Protein AF-A0A7D4AUG0-F1 (afdb_monomer_lite)

Radius of gyration: 33.94 Å; chains: 1; bounding box: 73×42×117 Å

Foldseek 3Di:
DPPVVVVVVVVVVVVVVVVVVVVVVVVLVVLLVCLVVVLCCCVVCVCVLFVPVQADPPVLSVVLNVLSVVLNVLSVVLVVLVVVLVVVCPDPVCVVPVDDPVSVVSVVVSVVSVVVSVVSSVVSVVSSVVRSVVRVVVVVVVVVVVPDPDDDPPPPPDDDDPDDDDDDDDDDDDDDDDD

Sequence (179 aa):
MSDSEEEYYNWLKQQVTEGRKSAEEHFETLLVSLNAGGLTLTVGFVKDLVPLKEAVYLPLLPATWFFFVVSLVLNLFSHRSTVKAADIFTSTSSAQNPYPDKFDRQNKVTHRYNLACAGLFILAVLTFLTYVTLNFSLMAKQSDYQTKPGQGPEEVRGLTFPAQVKPPQNPPPQEKPKQ

pLDDT: mean 73.12, std 14.16, range [45.41, 91.25]

Secondary structure (DSSP, 8-state):
--HHHHHHHHHHHHHHHHHHHHHHHHHHHHHHHHHHHHHHHHHHHHHHHS-TTT-S-TTHHHHHHHHHHHHHHHHHHHHHHHHHHHHHHHSGGGGT-SS-HHHHHHHHHHHHHHHHHHHHHHHHHHHHHHHHHHHHHHHHHHHHHHT-TT--S---TT--PPPPPPPPPPPPPPPPPP-

Structure (mmCIF, N/CA/C/O backbone):
data_AF-A0A7D4AUG0-F1
#
_entry.id   AF-A0A7D4AUG0-F1
#
loop_
_atom_site.group_PDB
_atom_site.id
_atom_site.type_symbol
_atom_site.label_atom_id
_atom_site.label_alt_id
_atom_site.label_comp_id
_atom_site.label_asym_id
_atom_site.label_entity_id
_atom_site.label_seq_id
_atom_site.pdbx_PDB_ins_code
_atom_site.Cartn_x
_atom_site.Cartn_y
_atom_site.Cartn_z
_atom_site.occupancy
_atom_site.B_iso_or_equiv
_atom_site.auth_seq_id
_atom_site.auth_comp_id
_atom_site.auth_asym_id
_atom_site.auth_atom_id
_atom_site.pdbx_PDB_model_num
ATOM 1 N N . MET A 1 1 ? 15.615 6.323 -42.425 1.00 60.56 1 MET A N 1
ATOM 2 C CA . MET A 1 1 ? 16.111 6.540 -41.062 1.00 60.56 1 MET A CA 1
ATOM 3 C C . MET A 1 1 ? 17.583 6.856 -41.206 1.00 60.56 1 MET A C 1
ATOM 5 O O . MET A 1 1 ? 18.298 5.997 -41.711 1.00 60.56 1 MET A O 1
ATOM 9 N N . SER A 1 2 ? 18.008 8.087 -40.937 1.00 82.06 2 SER A N 1
ATOM 10 C CA . SER A 1 2 ? 19.445 8.380 -40.832 1.00 82.06 2 SER A CA 1
ATOM 11 C C . SER A 1 2 ? 19.974 7.876 -39.487 1.00 82.06 2 SER A C 1
ATOM 13 O O . SER A 1 2 ? 19.210 7.799 -38.526 1.00 82.06 2 SER A O 1
ATOM 15 N N . ASP A 1 3 ? 21.271 7.576 -39.394 1.00 82.19 3 ASP A N 1
ATOM 16 C CA . ASP A 1 3 ? 21.903 7.100 -38.149 1.00 82.19 3 ASP A CA 1
ATOM 17 C C . ASP A 1 3 ? 21.605 8.032 -36.952 1.00 82.19 3 ASP A C 1
ATOM 19 O O . ASP A 1 3 ? 21.363 7.583 -35.835 1.00 82.19 3 ASP A O 1
ATOM 23 N N . SER A 1 4 ? 21.484 9.341 -37.206 1.00 84.31 4 SER A N 1
ATOM 24 C CA . SER A 1 4 ? 21.099 10.353 -36.212 1.00 84.31 4 SER A CA 1
ATOM 25 C C . SER A 1 4 ? 19.648 10.243 -35.715 1.00 84.31 4 SER A C 1
ATOM 27 O O . SER A 1 4 ? 19.361 10.578 -34.567 1.00 84.31 4 SER A O 1
ATOM 29 N N . GLU A 1 5 ? 18.710 9.816 -36.566 1.00 85.44 5 GLU A N 1
ATOM 30 C CA . GLU A 1 5 ? 17.309 9.597 -36.175 1.00 85.44 5 GLU A CA 1
ATOM 31 C C . GLU A 1 5 ? 17.172 8.340 -35.311 1.00 85.44 5 GLU A C 1
ATOM 33 O O . GLU A 1 5 ? 16.364 8.312 -34.380 1.00 85.44 5 GLU A O 1
ATOM 38 N N . GLU A 1 6 ? 17.975 7.313 -35.594 1.00 86.50 6 GLU A N 1
ATOM 39 C CA . GLU A 1 6 ? 18.006 6.079 -34.811 1.00 86.50 6 GLU A CA 1
ATOM 40 C C . GLU A 1 6 ? 18.634 6.302 -33.427 1.00 86.50 6 GLU A C 1
ATOM 42 O O . GLU A 1 6 ? 18.052 5.890 -32.420 1.00 86.50 6 GLU A O 1
ATOM 47 N N . GLU A 1 7 ? 19.749 7.037 -33.345 1.00 85.94 7 GLU A N 1
ATOM 48 C CA . GLU A 1 7 ? 20.343 7.454 -32.066 1.00 85.94 7 GLU A CA 1
ATOM 49 C C . GLU A 1 7 ? 19.374 8.294 -31.226 1.00 85.94 7 GLU A C 1
ATOM 51 O O . GLU A 1 7 ? 19.184 8.021 -30.037 1.00 85.94 7 GLU A O 1
ATOM 56 N N . TYR A 1 8 ? 18.701 9.272 -31.841 1.00 85.12 8 TYR A N 1
ATOM 57 C CA . TYR A 1 8 ? 17.716 10.106 -31.151 1.00 85.12 8 TYR A CA 1
ATOM 58 C C . TYR A 1 8 ? 16.530 9.286 -30.619 1.00 85.12 8 TYR A C 1
ATOM 60 O O . TYR A 1 8 ? 16.092 9.467 -29.478 1.00 85.12 8 TYR A O 1
ATOM 68 N N . TYR A 1 9 ? 16.028 8.343 -31.418 1.00 86.75 9 TYR A N 1
ATOM 69 C CA . TYR A 1 9 ? 14.928 7.471 -31.018 1.00 86.75 9 TYR A CA 1
ATOM 70 C C . TYR A 1 9 ? 15.319 6.515 -29.880 1.00 86.75 9 TYR A C 1
ATOM 72 O O . TYR A 1 9 ? 14.536 6.302 -28.947 1.00 86.75 9 TYR A O 1
ATOM 80 N N . ASN A 1 10 ? 16.540 5.977 -29.912 1.00 84.94 10 ASN A N 1
ATOM 81 C CA . ASN A 1 10 ? 17.073 5.134 -28.842 1.00 84.94 10 ASN A CA 1
ATOM 82 C C . ASN A 1 10 ? 17.281 5.928 -27.545 1.00 84.94 10 ASN A C 1
ATOM 84 O O . ASN A 1 10 ? 16.897 5.449 -26.476 1.00 84.94 10 ASN A O 1
ATOM 88 N N . TRP A 1 11 ? 17.778 7.165 -27.635 1.00 85.50 11 TRP A N 1
ATOM 89 C CA . TRP A 1 11 ? 17.893 8.066 -26.487 1.00 85.50 11 TRP A CA 1
ATOM 90 C C . TRP A 1 11 ? 16.527 8.378 -25.856 1.00 85.50 11 TRP A C 1
ATOM 92 O O . TRP A 1 11 ? 16.373 8.284 -24.637 1.00 85.50 11 TRP A O 1
ATOM 102 N N . LEU A 1 12 ? 15.500 8.666 -26.669 1.00 86.75 12 LEU A N 1
ATOM 103 C CA . LEU A 1 12 ? 14.130 8.879 -26.182 1.00 86.75 12 LEU A CA 1
ATOM 104 C C . LEU A 1 12 ? 13.572 7.635 -25.482 1.00 86.75 12 LEU A C 1
ATOM 106 O O . LEU A 1 12 ? 12.995 7.735 -24.397 1.00 86.75 12 LEU A O 1
ATOM 110 N N . LYS A 1 13 ? 13.752 6.452 -26.078 1.00 81.50 13 LYS A N 1
ATOM 111 C CA . LYS A 1 13 ? 13.336 5.184 -25.462 1.00 81.50 13 LYS A CA 1
ATOM 112 C C . LYS A 1 13 ? 14.021 4.948 -24.122 1.00 81.50 13 LYS A C 1
ATOM 114 O O . LYS A 1 13 ? 13.359 4.509 -23.178 1.00 81.50 13 LYS A O 1
ATOM 119 N N . GLN A 1 14 ? 15.316 5.234 -24.037 1.00 84.62 14 GLN A N 1
ATOM 120 C CA . GLN A 1 14 ? 16.077 5.098 -22.804 1.00 84.62 14 GLN A CA 1
ATOM 121 C C . GLN A 1 14 ? 15.548 6.051 -21.726 1.00 84.62 14 GLN A C 1
ATOM 123 O O . GLN A 1 14 ? 15.187 5.583 -20.650 1.00 84.62 14 GLN A O 1
ATOM 128 N N . GLN A 1 15 ? 15.374 7.336 -22.046 1.00 83.75 15 GLN A N 1
ATOM 129 C CA . GLN A 1 15 ? 14.803 8.340 -21.136 1.00 83.75 15 GLN A CA 1
ATOM 130 C C . GLN A 1 15 ? 13.424 7.936 -20.598 1.00 83.75 15 GLN A C 1
ATOM 132 O O . GLN A 1 15 ? 13.173 7.988 -19.395 1.00 83.75 15 GLN A O 1
ATOM 137 N N . VAL A 1 16 ? 12.523 7.473 -21.472 1.00 80.50 16 VAL A N 1
ATOM 138 C CA . VAL A 1 16 ? 11.185 7.013 -21.060 1.00 80.50 16 VAL A CA 1
ATOM 139 C C . VAL A 1 16 ? 11.272 5.772 -20.167 1.00 80.50 16 VAL A C 1
ATOM 141 O O . VAL A 1 16 ? 10.518 5.643 -19.202 1.00 80.50 16 VAL A O 1
ATOM 144 N N . THR A 1 17 ? 12.193 4.855 -20.464 1.00 76.00 17 THR A N 1
ATOM 145 C CA . THR A 1 17 ? 12.368 3.617 -19.690 1.00 76.00 17 THR A CA 1
ATOM 146 C C . THR A 1 17 ? 12.954 3.893 -18.307 1.00 76.00 17 THR A C 1
ATOM 148 O O . THR A 1 17 ? 12.451 3.357 -17.318 1.00 76.00 17 THR A O 1
ATOM 151 N N . GLU A 1 18 ? 13.970 4.748 -18.224 1.00 76.00 18 GLU A N 1
ATOM 152 C CA . GLU A 1 18 ? 14.581 5.189 -16.967 1.00 76.00 18 GLU A CA 1
ATOM 153 C C . GLU A 1 18 ? 13.586 5.984 -16.118 1.00 76.00 18 GLU A C 1
ATOM 155 O O . GLU A 1 18 ? 13.416 5.685 -14.935 1.00 76.00 18 GLU A O 1
ATOM 160 N N . GLY A 1 19 ? 12.848 6.914 -16.733 1.00 76.00 19 GLY A N 1
ATOM 161 C CA . GLY A 1 19 ? 11.792 7.666 -16.060 1.00 76.00 19 GLY A CA 1
ATOM 162 C C . GLY A 1 19 ? 10.696 6.759 -15.496 1.00 76.00 19 GLY A C 1
ATOM 163 O O . GLY A 1 19 ? 10.288 6.923 -14.346 1.00 76.00 19 GLY A O 1
ATOM 164 N N . ARG A 1 20 ? 10.263 5.744 -16.258 1.00 76.06 20 ARG A N 1
ATOM 165 C CA . ARG A 1 20 ? 9.283 4.755 -15.784 1.00 76.06 20 ARG A CA 1
ATOM 166 C C . ARG A 1 20 ? 9.816 3.950 -14.598 1.00 76.06 20 ARG A C 1
ATOM 168 O O . ARG A 1 20 ? 9.083 3.758 -13.633 1.00 76.06 20 ARG A O 1
ATOM 175 N N . LYS A 1 21 ? 11.071 3.498 -14.663 1.00 75.81 21 LYS A N 1
ATOM 176 C CA . LYS A 1 21 ? 11.706 2.727 -13.586 1.00 75.81 21 LYS A CA 1
ATOM 177 C C . LYS A 1 21 ? 11.813 3.550 -12.299 1.00 75.81 21 LYS A C 1
ATOM 179 O O . LYS A 1 21 ? 11.409 3.078 -11.243 1.00 75.81 21 LYS A O 1
ATOM 184 N N . SER A 1 22 ? 12.279 4.794 -12.404 1.00 76.25 22 SER A N 1
ATOM 185 C CA . SER A 1 22 ? 12.370 5.710 -11.263 1.00 76.25 22 SER A CA 1
ATOM 186 C C . SER A 1 22 ? 10.995 5.988 -10.645 1.00 76.25 22 SER A C 1
ATOM 188 O O . SER A 1 22 ? 10.845 5.932 -9.425 1.00 76.25 22 SER A O 1
ATOM 190 N N . ALA A 1 23 ? 9.965 6.220 -11.465 1.00 79.88 23 ALA A N 1
ATOM 191 C CA . ALA A 1 23 ? 8.603 6.419 -10.971 1.00 79.88 23 ALA A CA 1
ATOM 192 C C . ALA A 1 23 ? 8.059 5.188 -10.219 1.00 79.88 23 ALA A C 1
ATOM 194 O O . ALA A 1 23 ? 7.391 5.343 -9.196 1.00 79.88 23 ALA A O 1
ATOM 195 N N . GLU A 1 24 ? 8.359 3.979 -10.699 1.00 78.88 24 GLU A N 1
ATOM 196 C CA . GLU A 1 24 ? 7.958 2.720 -10.061 1.00 78.88 24 GLU A CA 1
ATOM 197 C C . GLU A 1 24 ? 8.649 2.534 -8.696 1.00 78.88 24 GLU A C 1
ATOM 199 O O . GLU A 1 24 ? 7.970 2.297 -7.697 1.00 78.88 24 GLU A O 1
ATOM 204 N N . GLU A 1 25 ? 9.960 2.779 -8.611 1.00 80.50 25 GLU A N 1
ATOM 205 C CA . GLU A 1 25 ? 10.725 2.736 -7.350 1.00 80.50 25 GLU A CA 1
ATOM 206 C C . GLU A 1 25 ? 10.217 3.763 -6.315 1.00 80.50 25 GLU A C 1
ATOM 208 O O . GLU A 1 25 ? 10.070 3.462 -5.120 1.00 80.50 25 GLU A O 1
ATOM 213 N N . HIS A 1 26 ? 9.897 4.983 -6.762 1.00 82.25 26 HIS A N 1
ATOM 214 C CA . HIS A 1 26 ? 9.316 6.013 -5.898 1.00 82.25 26 HIS A CA 1
ATOM 215 C C . HIS A 1 26 ? 7.927 5.624 -5.388 1.00 82.25 26 HIS A C 1
ATOM 217 O O . HIS A 1 26 ? 7.638 5.801 -4.201 1.00 82.25 26 HIS A O 1
ATOM 223 N N . PHE A 1 27 ? 7.074 5.079 -6.258 1.00 82.25 27 PHE A N 1
ATOM 224 C CA . PHE A 1 27 ? 5.747 4.608 -5.873 1.00 82.25 27 PHE A CA 1
ATOM 225 C C . PHE A 1 27 ? 5.827 3.497 -4.821 1.00 82.25 27 PHE A C 1
ATOM 227 O O . PHE A 1 27 ? 5.124 3.561 -3.811 1.00 82.25 27 PHE A O 1
ATOM 234 N N . GLU A 1 28 ? 6.715 2.518 -5.007 1.00 81.62 28 GLU A N 1
ATOM 235 C CA . GLU A 1 28 ? 6.925 1.433 -4.044 1.00 81.62 28 GLU A CA 1
ATOM 236 C C . GLU A 1 28 ? 7.364 1.966 -2.675 1.00 81.62 28 GLU A C 1
ATOM 238 O O . GLU A 1 28 ? 6.785 1.594 -1.649 1.00 81.62 28 GLU A O 1
ATOM 243 N N . THR A 1 29 ? 8.325 2.894 -2.653 1.00 84.75 29 THR A N 1
ATOM 244 C CA . THR A 1 29 ? 8.824 3.516 -1.415 1.00 84.75 29 THR A CA 1
ATOM 245 C C . THR A 1 29 ? 7.722 4.273 -0.674 1.00 84.75 29 THR A C 1
ATOM 247 O O . THR A 1 29 ? 7.570 4.132 0.547 1.00 84.75 29 THR A O 1
ATOM 250 N N . LEU A 1 30 ? 6.922 5.055 -1.404 1.00 87.88 30 LEU A N 1
ATOM 251 C CA . LEU A 1 30 ? 5.771 5.764 -0.846 1.00 87.88 30 LEU A CA 1
ATOM 252 C C . LEU A 1 30 ? 4.744 4.781 -0.287 1.00 87.88 30 LEU A C 1
ATOM 254 O O . LEU A 1 30 ? 4.258 4.972 0.827 1.00 87.88 30 LEU A O 1
ATOM 258 N N . LEU A 1 31 ? 4.451 3.703 -1.014 1.00 86.44 31 LEU A N 1
ATOM 259 C CA . LEU A 1 31 ? 3.482 2.701 -0.592 1.00 86.44 31 LEU A CA 1
ATOM 260 C C . LEU A 1 31 ? 3.928 1.980 0.687 1.00 86.44 31 LEU A C 1
ATOM 262 O O . LEU A 1 31 ? 3.115 1.823 1.601 1.00 86.44 31 LEU A O 1
ATOM 266 N N . VAL A 1 32 ? 5.202 1.588 0.804 1.00 87.69 32 VAL A N 1
ATOM 267 C CA . VAL A 1 32 ? 5.754 1.014 2.048 1.00 87.69 32 VAL A CA 1
ATOM 268 C C . VAL A 1 32 ? 5.656 2.015 3.196 1.00 87.69 32 VAL A C 1
ATOM 270 O O . VAL A 1 32 ? 5.160 1.668 4.270 1.00 87.69 32 VAL A O 1
ATOM 273 N N . SER A 1 33 ? 6.081 3.258 2.964 1.00 89.31 33 SER A N 1
ATOM 274 C CA . SER A 1 33 ? 6.092 4.310 3.987 1.00 89.31 33 SER A CA 1
ATOM 275 C C . SER A 1 33 ? 4.683 4.607 4.503 1.00 89.31 33 SER A C 1
ATOM 277 O O . SER A 1 33 ? 4.468 4.688 5.713 1.00 89.31 33 SER A O 1
ATOM 279 N N . LEU A 1 34 ? 3.700 4.691 3.602 1.00 89.19 34 LEU A N 1
ATOM 280 C CA . LEU A 1 34 ? 2.297 4.907 3.949 1.00 89.19 34 LEU A CA 1
ATOM 281 C C . LEU A 1 34 ? 1.684 3.705 4.672 1.00 89.19 34 LEU A C 1
ATOM 283 O O . LEU A 1 34 ? 0.950 3.903 5.637 1.00 89.19 34 LEU A O 1
ATOM 287 N N . ASN A 1 35 ? 1.989 2.469 4.262 1.00 89.38 35 ASN A N 1
ATOM 288 C CA . ASN A 1 35 ? 1.530 1.275 4.982 1.00 89.38 35 ASN A CA 1
ATOM 289 C C . ASN A 1 35 ? 2.098 1.231 6.407 1.00 89.38 35 ASN A C 1
ATOM 291 O O . ASN A 1 35 ? 1.350 1.013 7.357 1.00 89.38 35 ASN A O 1
ATOM 295 N N . ALA A 1 36 ? 3.406 1.449 6.567 1.00 90.00 36 ALA A N 1
ATOM 296 C CA . ALA A 1 36 ? 4.068 1.423 7.869 1.00 90.00 36 ALA A CA 1
ATOM 297 C C . ALA A 1 36 ? 3.583 2.561 8.782 1.00 90.00 36 ALA A C 1
ATOM 299 O O . ALA A 1 36 ? 3.271 2.331 9.955 1.00 90.00 36 ALA A O 1
ATOM 300 N N . GLY A 1 37 ? 3.464 3.774 8.234 1.00 91.19 37 GLY A N 1
ATOM 301 C CA . GLY A 1 37 ? 2.919 4.930 8.941 1.00 91.19 37 GLY A CA 1
ATOM 302 C C . GLY A 1 37 ? 1.457 4.724 9.332 1.00 91.19 37 GLY A C 1
ATOM 303 O O . GLY A 1 37 ? 1.101 4.919 10.491 1.00 91.19 37 GLY A O 1
ATOM 304 N N . GLY A 1 38 ? 0.627 4.245 8.401 1.00 89.06 38 GLY A N 1
ATOM 305 C CA . GLY A 1 38 ? -0.776 3.921 8.648 1.00 89.06 38 GLY A CA 1
ATOM 306 C C . GLY A 1 38 ? -0.941 2.846 9.721 1.00 89.06 38 GLY A C 1
ATOM 307 O O . GLY A 1 38 ? -1.708 3.035 10.662 1.00 89.06 38 GLY A O 1
ATOM 308 N N . LEU A 1 39 ? -0.180 1.753 9.658 1.00 91.25 39 LEU A N 1
ATOM 309 C CA . LEU A 1 39 ? -0.233 0.698 10.671 1.00 91.25 39 LEU A CA 1
ATOM 310 C C . LEU A 1 39 ? 0.192 1.217 12.051 1.00 91.25 39 LEU A C 1
ATOM 312 O O . LEU A 1 39 ? -0.496 0.970 13.036 1.00 91.25 39 LEU A O 1
ATOM 316 N N . THR A 1 40 ? 1.278 1.988 12.121 1.00 91.25 40 THR A N 1
ATOM 317 C CA . THR A 1 40 ? 1.752 2.582 13.380 1.00 91.25 40 THR A CA 1
ATOM 318 C C . THR A 1 40 ? 0.710 3.525 13.974 1.00 91.25 40 THR A C 1
ATOM 320 O O . THR A 1 40 ? 0.420 3.452 15.166 1.00 91.25 40 THR A O 1
ATOM 323 N N . LEU A 1 41 ? 0.097 4.368 13.141 1.00 90.50 41 LEU A N 1
ATOM 324 C CA . LEU A 1 41 ? -0.927 5.309 13.574 1.00 90.50 41 LEU A CA 1
ATOM 325 C C . LEU A 1 41 ? -2.195 4.575 14.024 1.00 90.50 41 LEU A C 1
ATOM 327 O O . LEU A 1 41 ? -2.717 4.849 15.100 1.00 90.50 41 LEU A O 1
ATOM 331 N N . THR A 1 42 ? -2.663 3.597 13.249 1.00 90.62 42 THR A N 1
ATOM 332 C CA . THR A 1 42 ? -3.862 2.827 13.602 1.00 90.62 42 THR A CA 1
ATOM 333 C C . THR A 1 42 ? -3.655 1.991 14.864 1.00 90.62 42 THR A C 1
ATOM 335 O O . THR A 1 42 ? -4.522 1.995 15.726 1.00 90.62 42 THR A O 1
ATOM 338 N N . VAL A 1 43 ? -2.517 1.316 15.042 1.00 89.56 43 VAL A N 1
ATOM 339 C CA . VAL A 1 43 ? -2.233 0.525 16.254 1.00 89.56 43 VAL A CA 1
ATOM 340 C C . VAL A 1 43 ? -1.994 1.425 17.469 1.00 89.56 43 VAL A C 1
ATOM 342 O O . VAL A 1 43 ? -2.482 1.121 18.558 1.00 89.56 43 VAL A O 1
ATOM 345 N N . GLY A 1 44 ? -1.259 2.524 17.288 1.00 89.00 44 GLY A N 1
ATOM 346 C CA . GLY A 1 44 ? -0.903 3.444 18.367 1.00 89.00 44 GLY A CA 1
ATOM 347 C C . GLY A 1 44 ? -2.099 4.230 18.895 1.00 89.00 44 GLY A C 1
ATOM 348 O O . GLY A 1 44 ? -2.282 4.313 20.105 1.00 89.00 44 GLY A O 1
ATOM 349 N N . PHE A 1 45 ? -2.942 4.741 17.996 1.00 86.94 45 PHE A N 1
ATOM 350 C CA . PHE A 1 45 ? -4.025 5.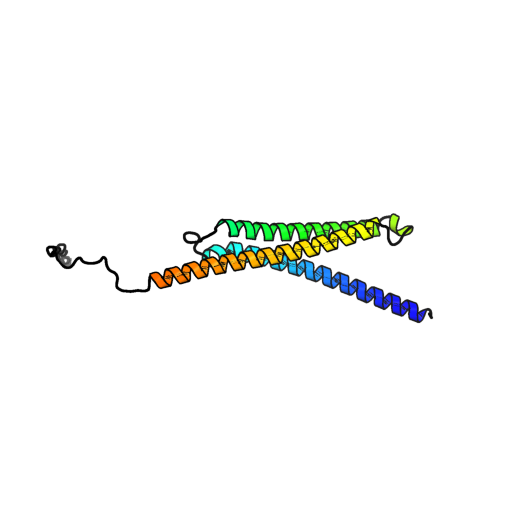659 18.352 1.00 86.94 45 PHE A CA 1
ATOM 351 C C . PHE A 1 45 ? -5.417 5.024 18.358 1.00 86.94 45 PHE A C 1
ATOM 353 O O . PHE A 1 45 ? -6.369 5.698 18.736 1.00 86.94 45 PHE A O 1
ATOM 360 N N . VAL A 1 46 ? -5.597 3.742 17.997 1.00 86.00 46 VAL A N 1
ATOM 361 C CA . VAL A 1 46 ? -6.944 3.124 18.017 1.00 86.00 46 VAL A CA 1
ATOM 362 C C . VAL A 1 46 ? -7.633 3.275 19.372 1.00 86.00 46 VAL A C 1
ATOM 364 O O . VAL A 1 46 ? -8.835 3.517 19.415 1.00 86.00 46 VAL A O 1
ATOM 367 N N . LYS A 1 47 ? -6.886 3.143 20.474 1.00 83.00 47 LYS A N 1
ATOM 368 C CA . LYS A 1 47 ? -7.443 3.226 21.830 1.00 83.00 47 LYS A CA 1
ATOM 369 C C . LYS A 1 47 ? -7.936 4.631 22.170 1.00 83.00 47 LYS A C 1
ATOM 371 O O . LYS A 1 47 ? -8.900 4.748 22.919 1.00 83.00 47 LYS A O 1
ATOM 376 N N . ASP A 1 48 ? -7.292 5.648 21.604 1.00 84.81 48 ASP A N 1
ATOM 377 C CA . ASP A 1 48 ? -7.659 7.053 21.781 1.00 84.81 48 ASP A CA 1
ATOM 378 C C . ASP A 1 48 ? -8.805 7.452 20.842 1.00 84.81 48 ASP A C 1
ATOM 380 O O . ASP A 1 48 ? -9.620 8.305 21.180 1.00 84.81 48 ASP A O 1
ATOM 384 N N . LEU A 1 49 ? -8.893 6.814 19.670 1.00 83.88 49 LEU A N 1
ATOM 385 C CA . LEU A 1 49 ? -9.965 7.040 18.702 1.00 83.88 49 LEU A CA 1
ATOM 386 C C . LEU A 1 49 ? -11.266 6.342 19.099 1.00 83.88 49 LEU A C 1
ATOM 388 O O . LEU A 1 49 ? -12.333 6.902 18.910 1.00 83.88 49 LEU A O 1
ATOM 392 N N . VAL A 1 50 ? -11.216 5.112 19.606 1.00 82.62 50 VAL A N 1
ATOM 393 C CA . VAL A 1 50 ? -12.417 4.321 19.898 1.00 82.62 50 VAL A CA 1
ATOM 394 C C . VAL A 1 50 ? -12.252 3.643 21.261 1.00 82.62 50 VAL A C 1
ATOM 396 O O . VAL A 1 50 ? -11.437 2.719 21.373 1.00 82.62 50 VAL A O 1
ATOM 399 N N . PRO A 1 51 ? -13.030 4.019 22.299 1.00 80.75 51 PRO A N 1
ATOM 400 C CA . PRO A 1 51 ? -13.055 3.279 23.556 1.00 80.75 51 PRO A CA 1
ATOM 401 C C . PRO A 1 51 ? -13.473 1.820 23.322 1.00 80.75 51 PRO A C 1
ATOM 403 O O . PRO A 1 51 ? -14.640 1.494 23.120 1.00 80.75 51 PRO A O 1
ATOM 406 N N . LEU A 1 52 ? -12.491 0.916 23.394 1.00 76.38 52 LEU A N 1
ATOM 407 C CA . LEU A 1 52 ? -12.634 -0.509 23.054 1.00 76.38 52 LEU A CA 1
ATOM 408 C C . LEU A 1 52 ? -13.693 -1.260 23.879 1.00 76.38 52 LEU A C 1
ATOM 410 O O . LEU A 1 52 ? -14.104 -2.349 23.492 1.00 76.38 52 LEU A O 1
ATOM 414 N N . LYS A 1 53 ? -14.117 -0.700 25.018 1.00 75.12 53 LYS A N 1
ATOM 415 C CA . LYS A 1 53 ? -15.154 -1.275 25.887 1.00 75.12 53 LYS A CA 1
ATOM 416 C C . LYS A 1 53 ? -16.565 -1.122 25.318 1.00 75.12 53 LYS A C 1
ATOM 418 O O . LYS A 1 53 ? -17.419 -1.948 25.612 1.00 75.12 53 LYS A O 1
ATOM 423 N N . GLU A 1 54 ? -16.792 -0.077 24.530 1.00 74.25 54 GLU A N 1
ATOM 424 C CA . GLU A 1 54 ? -18.095 0.266 23.943 1.00 74.25 54 GLU A CA 1
ATOM 425 C C . GLU A 1 54 ? -18.108 0.041 22.426 1.00 74.25 54 GLU A C 1
ATOM 427 O O . GLU A 1 54 ? -19.136 0.196 21.770 1.00 74.25 54 GLU A O 1
ATOM 432 N N . ALA A 1 55 ? -16.956 -0.340 21.871 1.00 77.81 55 ALA A N 1
ATOM 433 C CA . ALA A 1 55 ? -16.780 -0.544 20.451 1.00 77.81 55 ALA A CA 1
ATOM 434 C C . ALA A 1 55 ? -17.636 -1.704 19.934 1.00 77.81 55 ALA A C 1
ATOM 436 O O . ALA A 1 55 ? -17.704 -2.781 20.534 1.00 77.81 55 ALA A O 1
ATOM 437 N N . VAL A 1 56 ? -18.229 -1.509 18.761 1.00 75.56 56 VAL A N 1
ATOM 438 C CA . VAL A 1 56 ? -18.950 -2.558 18.036 1.00 75.56 56 VAL A CA 1
ATOM 439 C C . VAL A 1 56 ? -18.063 -3.038 16.889 1.00 75.56 56 VAL A C 1
ATOM 441 O O . VAL A 1 56 ? -17.326 -2.262 16.281 1.00 75.56 56 VAL A O 1
ATOM 444 N N . TYR A 1 57 ? -18.120 -4.341 16.600 1.00 79.56 57 TYR A N 1
ATOM 445 C CA . TYR A 1 57 ? -17.314 -5.002 15.568 1.00 79.56 57 TYR A CA 1
ATOM 446 C C . TYR A 1 57 ? -1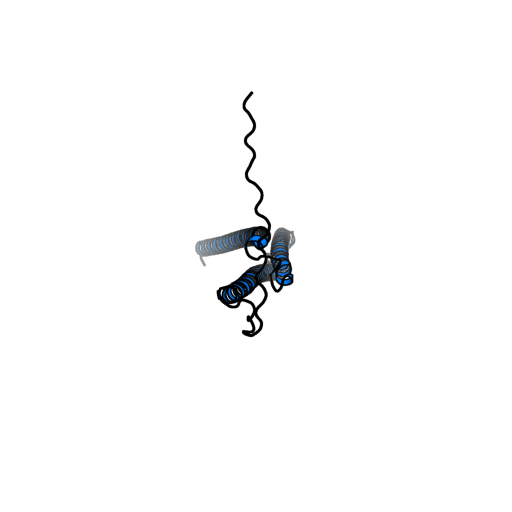5.796 -4.995 15.826 1.00 79.56 57 TYR A C 1
ATOM 448 O O . TYR A 1 57 ? -15.010 -4.776 14.907 1.00 79.56 57 TYR A O 1
ATOM 456 N N . LEU A 1 58 ? -15.360 -5.335 17.048 1.00 82.44 58 LEU A N 1
ATOM 457 C CA . LEU A 1 58 ? -13.932 -5.503 17.375 1.00 82.44 58 LEU A CA 1
ATOM 458 C C . LEU A 1 58 ? -13.123 -6.349 16.363 1.00 82.44 58 LEU A C 1
ATOM 460 O O . LEU A 1 58 ? -11.968 -5.996 16.137 1.00 82.44 58 LEU A O 1
ATOM 464 N N . PRO A 1 59 ? -13.660 -7.411 15.717 1.00 85.75 59 PRO A N 1
ATOM 465 C CA . PRO A 1 59 ? -12.902 -8.196 14.736 1.00 85.75 59 PRO A CA 1
ATOM 466 C C . PRO A 1 59 ? -12.487 -7.438 13.463 1.00 85.75 59 PRO A C 1
ATOM 468 O O . PRO A 1 59 ? -11.552 -7.869 12.789 1.00 85.75 59 PRO A O 1
ATOM 471 N N . LEU A 1 60 ? -13.125 -6.309 13.127 1.00 83.94 60 LEU A N 1
ATOM 472 C CA . LEU A 1 60 ? -12.725 -5.492 11.968 1.00 83.94 60 LEU A CA 1
ATOM 473 C C . LEU A 1 60 ? -11.340 -4.862 12.155 1.00 83.94 60 LEU A C 1
ATOM 475 O O . LEU A 1 60 ? -10.618 -4.635 11.181 1.00 83.94 60 LEU A O 1
ATOM 479 N N . LEU A 1 61 ? -10.950 -4.609 13.402 1.00 85.88 61 LEU A N 1
ATOM 480 C CA . LEU A 1 61 ? -9.671 -4.002 13.734 1.00 85.88 61 LEU A CA 1
ATOM 481 C C . LEU A 1 61 ? -8.472 -4.916 13.398 1.00 85.88 61 LEU A C 1
ATOM 483 O O . LEU A 1 61 ? -7.636 -4.509 12.589 1.00 85.88 61 LEU A O 1
ATOM 487 N N . PRO A 1 62 ? -8.380 -6.164 13.910 1.00 86.69 62 PRO A N 1
ATOM 488 C CA . PRO A 1 62 ? -7.312 -7.073 13.514 1.00 86.69 62 PRO A CA 1
ATOM 489 C C . PRO A 1 62 ? -7.393 -7.461 12.032 1.00 86.69 62 PRO A C 1
ATOM 491 O O . PRO A 1 62 ? -6.348 -7.684 11.426 1.00 86.69 62 PRO A O 1
ATOM 494 N N . ALA A 1 63 ? -8.583 -7.485 11.414 1.00 86.56 63 ALA A N 1
ATOM 495 C CA . ALA A 1 63 ? -8.707 -7.695 9.968 1.00 86.56 63 ALA A CA 1
ATOM 496 C C . ALA A 1 63 ? -8.029 -6.569 9.168 1.00 86.56 63 ALA A C 1
ATOM 498 O O . ALA A 1 63 ? -7.293 -6.831 8.219 1.00 86.56 63 ALA A O 1
ATOM 499 N N . THR A 1 64 ? -8.211 -5.318 9.592 1.00 88.12 64 THR A N 1
ATOM 500 C CA . THR A 1 64 ? -7.542 -4.153 8.998 1.00 88.12 64 THR A CA 1
ATOM 501 C C . THR A 1 64 ? -6.021 -4.272 9.107 1.00 88.12 64 THR A C 1
ATOM 503 O O . THR A 1 64 ? -5.308 -4.097 8.118 1.00 88.12 64 THR A O 1
ATOM 506 N N . TRP A 1 65 ? -5.507 -4.608 10.292 1.00 90.31 65 TRP A N 1
ATOM 507 C CA . TRP A 1 65 ? -4.067 -4.798 10.496 1.00 90.31 65 TRP A CA 1
ATOM 508 C C . TRP A 1 65 ? -3.516 -5.944 9.658 1.00 90.31 65 TRP A C 1
ATOM 510 O O . TRP A 1 65 ? -2.441 -5.819 9.075 1.00 90.31 65 TRP A O 1
ATOM 520 N N . PHE A 1 66 ? -4.273 -7.034 9.543 1.00 89.50 66 PHE A N 1
ATOM 521 C CA . PHE A 1 66 ? -3.926 -8.136 8.662 1.00 89.50 66 PHE A CA 1
ATOM 522 C C . PHE A 1 66 ? -3.803 -7.663 7.210 1.00 89.50 66 PHE A C 1
ATOM 524 O O . PHE A 1 66 ? -2.797 -7.957 6.573 1.00 89.50 66 PHE A O 1
ATOM 531 N N . PHE A 1 67 ? -4.743 -6.860 6.700 1.00 85.88 67 PHE A N 1
ATOM 532 C CA . PHE A 1 67 ? -4.640 -6.305 5.347 1.00 85.88 67 PHE A CA 1
ATOM 533 C C . PHE A 1 67 ? -3.419 -5.395 5.155 1.00 85.88 67 PHE A C 1
ATOM 535 O O . PHE A 1 67 ? -2.745 -5.518 4.132 1.00 85.88 67 PHE A O 1
ATOM 542 N N . PHE A 1 68 ? -3.076 -4.548 6.131 1.00 85.88 68 PHE A N 1
ATOM 543 C CA . PHE A 1 68 ? -1.845 -3.743 6.087 1.00 85.88 68 PHE A CA 1
ATOM 544 C C . PHE A 1 68 ? -0.580 -4.611 6.036 1.00 85.88 68 PHE A C 1
ATOM 546 O O . PHE A 1 68 ? 0.307 -4.375 5.214 1.00 85.88 68 PHE A O 1
ATOM 553 N N . VAL A 1 69 ? -0.497 -5.642 6.880 1.00 87.12 69 VAL A N 1
ATOM 554 C CA . VAL A 1 69 ? 0.656 -6.556 6.912 1.00 87.12 69 VAL A CA 1
ATOM 555 C C . VAL A 1 69 ? 0.750 -7.357 5.616 1.00 87.12 69 VAL A C 1
ATOM 557 O O . VAL A 1 69 ? 1.827 -7.459 5.033 1.00 87.12 69 VAL A O 1
ATOM 560 N N . VAL A 1 70 ? -0.367 -7.893 5.125 1.00 86.50 70 VAL A N 1
ATOM 561 C CA . VAL A 1 70 ? -0.411 -8.636 3.860 1.00 86.50 70 VAL A CA 1
ATOM 562 C C . VAL A 1 70 ? -0.010 -7.733 2.692 1.00 86.50 70 VAL A C 1
ATOM 564 O O . VAL A 1 70 ? 0.782 -8.156 1.855 1.00 86.50 70 VAL A O 1
ATOM 567 N N . SER A 1 71 ? -0.472 -6.480 2.664 1.00 85.81 71 SER A N 1
ATOM 568 C CA . SER A 1 71 ? -0.054 -5.467 1.685 1.00 85.81 71 SER A CA 1
ATOM 569 C C . SER A 1 71 ? 1.469 -5.256 1.693 1.00 85.81 71 SER A C 1
ATOM 571 O O . SER A 1 71 ? 2.106 -5.381 0.646 1.00 85.81 71 SER A O 1
ATOM 573 N N . LEU A 1 72 ? 2.076 -5.052 2.869 1.00 83.94 72 LEU A N 1
ATOM 574 C CA . LEU A 1 72 ? 3.534 -4.929 3.030 1.00 83.94 72 LEU A CA 1
ATOM 575 C C . LEU A 1 72 ? 4.289 -6.170 2.539 1.00 83.94 72 LEU A C 1
ATOM 577 O O . LEU A 1 72 ? 5.293 -6.057 1.835 1.00 83.94 72 LEU A O 1
ATOM 581 N N . VAL A 1 73 ? 3.800 -7.359 2.886 1.00 83.00 73 VAL A N 1
ATOM 582 C CA . VAL A 1 73 ? 4.417 -8.629 2.489 1.00 83.00 73 VAL A CA 1
ATOM 583 C C . VAL A 1 73 ? 4.337 -8.832 0.973 1.00 83.00 73 VAL A C 1
ATOM 585 O O . VAL A 1 73 ? 5.334 -9.214 0.360 1.00 83.00 73 VAL A O 1
ATOM 588 N N . LEU A 1 74 ? 3.193 -8.540 0.344 1.00 79.06 74 LEU A N 1
ATOM 589 C CA . LEU A 1 74 ? 3.047 -8.617 -1.114 1.00 79.06 74 LEU A CA 1
ATOM 590 C C . LEU A 1 74 ? 3.958 -7.623 -1.835 1.00 79.06 74 LEU A C 1
ATOM 592 O O . LEU A 1 74 ? 4.520 -7.982 -2.870 1.00 79.06 74 LEU A O 1
ATOM 596 N N . ASN A 1 75 ? 4.143 -6.423 -1.281 1.00 77.75 75 ASN A N 1
ATOM 597 C CA . ASN A 1 75 ? 5.100 -5.455 -1.814 1.00 77.75 75 ASN A CA 1
ATOM 598 C C . ASN A 1 75 ? 6.523 -6.044 -1.820 1.00 77.75 75 ASN A C 1
ATOM 600 O O . ASN A 1 75 ? 7.185 -6.106 -2.855 1.00 77.75 75 ASN A O 1
ATOM 604 N N . LEU A 1 76 ? 6.947 -6.620 -0.690 1.00 74.56 76 LEU A N 1
ATOM 605 C CA . LEU A 1 76 ? 8.251 -7.277 -0.566 1.00 74.56 76 LEU A CA 1
ATOM 606 C C . LEU A 1 76 ? 8.438 -8.423 -1.579 1.00 74.56 76 LEU A C 1
ATOM 608 O O . LEU A 1 76 ? 9.518 -8.603 -2.151 1.00 74.56 76 LEU A O 1
ATOM 612 N N . PHE A 1 77 ? 7.382 -9.207 -1.820 1.00 71.75 77 PHE A N 1
ATOM 613 C CA . PHE A 1 77 ? 7.399 -10.267 -2.829 1.00 71.75 77 PHE A CA 1
ATOM 614 C C . PHE A 1 77 ? 7.480 -9.728 -4.260 1.00 71.75 77 PHE A C 1
ATOM 616 O O . PHE A 1 77 ? 8.145 -10.354 -5.091 1.00 71.75 77 PHE A O 1
ATOM 623 N N . SER A 1 78 ? 6.863 -8.580 -4.543 1.00 71.44 78 SER A N 1
ATOM 624 C CA . SER A 1 78 ? 6.965 -7.920 -5.845 1.00 71.44 78 SER A CA 1
ATOM 625 C C . SER A 1 78 ? 8.404 -7.506 -6.145 1.00 71.44 78 SER A C 1
ATOM 627 O O . SER A 1 78 ? 8.963 -7.902 -7.170 1.00 71.44 78 SER A O 1
ATOM 629 N N . HIS A 1 79 ? 9.072 -6.874 -5.177 1.00 68.25 79 HIS A N 1
ATOM 630 C CA . HIS A 1 79 ? 10.479 -6.499 -5.309 1.00 68.25 79 HIS A CA 1
ATOM 631 C C . HIS A 1 79 ? 11.384 -7.727 -5.528 1.00 68.25 79 HIS A C 1
ATOM 633 O O . HIS A 1 79 ? 12.296 -7.719 -6.358 1.00 68.25 79 HIS A O 1
ATOM 639 N N . ARG A 1 80 ? 11.101 -8.849 -4.849 1.00 63.50 80 ARG A N 1
ATOM 640 C CA . ARG A 1 80 ? 11.816 -10.117 -5.083 1.00 63.50 80 ARG A CA 1
ATOM 641 C C . ARG A 1 80 ? 11.591 -10.676 -6.495 1.00 63.50 80 ARG A C 1
ATOM 643 O O . ARG A 1 80 ? 12.487 -11.326 -7.036 1.00 63.50 80 ARG A O 1
ATOM 650 N N . SER A 1 81 ? 10.416 -10.457 -7.084 1.00 59.81 81 SER A N 1
ATOM 651 C CA . SER A 1 81 ? 10.117 -10.825 -8.475 1.00 59.81 81 SER A CA 1
ATOM 652 C C . SER A 1 81 ? 10.924 -9.971 -9.457 1.00 59.81 81 SER A C 1
ATOM 654 O O . SER A 1 81 ? 11.518 -10.514 -10.387 1.00 59.81 81 SER A O 1
ATOM 656 N N . THR A 1 82 ? 11.034 -8.665 -9.205 1.00 63.53 82 THR A N 1
ATOM 657 C CA . THR A 1 82 ? 11.837 -7.733 -10.014 1.00 63.53 82 THR A CA 1
ATOM 658 C C . THR A 1 82 ? 13.325 -8.077 -9.990 1.00 63.53 82 THR A C 1
ATOM 660 O O . THR A 1 82 ? 13.956 -8.130 -11.044 1.00 63.53 82 THR A O 1
ATOM 663 N N . VAL A 1 83 ? 13.879 -8.414 -8.819 1.00 61.44 83 VAL A N 1
ATOM 664 C CA . VAL A 1 83 ? 15.279 -8.867 -8.702 1.00 61.44 83 VAL A CA 1
ATOM 665 C C . VAL A 1 83 ? 15.516 -10.146 -9.510 1.00 61.44 83 VAL A C 1
ATOM 667 O O . VAL A 1 83 ? 16.491 -10.236 -10.248 1.00 61.44 83 VAL A O 1
ATOM 670 N N . LYS A 1 84 ? 14.585 -11.109 -9.467 1.00 58.56 84 LYS A N 1
ATOM 671 C CA . LYS A 1 84 ? 14.678 -12.321 -10.298 1.00 58.56 84 LYS A CA 1
ATOM 672 C C . LYS A 1 84 ? 14.600 -12.026 -11.798 1.00 58.56 84 LYS A C 1
ATOM 674 O O . LYS A 1 84 ? 15.284 -12.693 -12.568 1.00 58.56 84 LYS A O 1
ATOM 679 N N . ALA A 1 85 ? 13.785 -11.060 -12.218 1.00 56.88 85 ALA A N 1
ATOM 680 C CA . ALA A 1 85 ? 13.709 -10.652 -13.619 1.00 56.88 85 ALA A CA 1
ATOM 681 C C . ALA A 1 85 ? 15.020 -9.994 -14.085 1.00 56.88 85 ALA A C 1
ATOM 683 O O . ALA A 1 85 ? 15.480 -10.270 -15.194 1.00 56.88 85 ALA A O 1
ATOM 684 N N . ALA A 1 86 ? 15.651 -9.193 -13.220 1.00 58.50 86 ALA A N 1
ATOM 685 C CA . ALA A 1 86 ? 16.967 -8.609 -13.466 1.00 58.50 86 ALA A CA 1
ATOM 686 C C . ALA A 1 86 ? 18.067 -9.683 -13.555 1.00 58.50 86 ALA A C 1
ATOM 688 O O . ALA A 1 86 ? 18.859 -9.648 -14.493 1.00 58.50 86 ALA A O 1
ATOM 689 N N . ASP A 1 87 ? 18.059 -10.680 -12.665 1.00 60.19 87 ASP A N 1
ATOM 690 C CA . ASP A 1 87 ? 18.992 -11.819 -12.710 1.00 60.19 87 ASP A CA 1
ATOM 691 C C . ASP A 1 87 ? 18.841 -12.652 -13.995 1.00 60.19 87 ASP A C 1
ATOM 693 O O . ASP A 1 87 ? 19.821 -13.133 -14.562 1.00 60.19 87 ASP A O 1
ATOM 697 N N . ILE A 1 88 ? 17.613 -12.828 -14.499 1.00 58.12 88 ILE A N 1
ATOM 698 C CA . ILE A 1 88 ? 17.383 -13.525 -15.775 1.00 58.12 88 ILE A CA 1
ATOM 699 C C . ILE A 1 88 ? 17.911 -12.702 -16.953 1.00 58.12 88 ILE A C 1
ATOM 701 O O . ILE A 1 88 ? 18.478 -13.281 -17.881 1.00 58.12 88 ILE A O 1
ATOM 705 N N . PHE A 1 89 ? 17.770 -11.376 -16.906 1.00 57.19 89 PHE A N 1
ATOM 706 C CA . PHE A 1 89 ? 18.282 -10.470 -17.935 1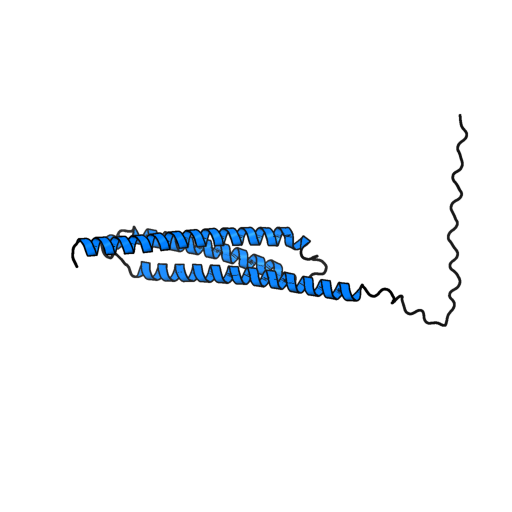.00 57.19 89 PHE A CA 1
ATOM 707 C C . PHE A 1 89 ? 19.821 -10.418 -17.966 1.00 57.19 89 PHE A C 1
ATOM 709 O O . PHE A 1 89 ? 20.413 -10.311 -19.038 1.00 57.19 89 PHE A O 1
ATOM 716 N N . THR A 1 90 ? 20.488 -10.547 -16.817 1.00 56.53 90 THR A N 1
ATOM 717 C CA . THR A 1 90 ? 21.960 -10.594 -16.727 1.00 56.53 90 THR A CA 1
ATOM 718 C C . THR A 1 90 ? 22.542 -11.995 -16.931 1.00 56.53 90 THR A C 1
ATOM 720 O O . THR A 1 90 ? 23.738 -12.130 -17.190 1.00 56.53 90 THR A O 1
ATOM 723 N N . SER A 1 91 ? 21.721 -13.048 -16.853 1.00 55.78 91 SER A N 1
ATOM 724 C CA . SER A 1 91 ? 22.149 -14.422 -17.137 1.00 55.78 91 SER A CA 1
ATOM 725 C C . SER A 1 91 ? 22.499 -14.628 -18.617 1.00 55.78 91 SER A C 1
ATOM 727 O O . SER A 1 91 ? 21.933 -13.987 -19.500 1.00 55.78 91 SER A O 1
ATOM 729 N N . THR A 1 92 ? 23.366 -15.605 -18.906 1.00 48.91 92 THR A N 1
ATOM 730 C CA . THR A 1 92 ? 23.892 -15.978 -20.241 1.00 48.91 92 THR A CA 1
ATOM 731 C C . THR A 1 92 ? 22.820 -16.183 -21.333 1.00 48.91 92 THR A C 1
ATOM 733 O O . THR A 1 92 ? 23.142 -16.206 -22.517 1.00 48.91 92 THR A O 1
ATOM 736 N N . SER A 1 93 ? 21.539 -16.288 -20.957 1.00 47.06 93 SER A N 1
ATOM 737 C CA . SER A 1 93 ? 20.392 -16.370 -21.872 1.00 47.06 93 SER A CA 1
ATOM 738 C C . SER A 1 93 ? 20.133 -15.075 -22.665 1.00 47.06 93 SER A C 1
ATOM 740 O O . SER A 1 93 ? 19.606 -15.155 -23.774 1.00 47.06 93 SER A O 1
ATOM 742 N N . SER A 1 94 ? 20.513 -13.896 -22.153 1.00 49.09 94 SER A N 1
ATOM 743 C CA . SER A 1 94 ? 20.328 -12.611 -22.858 1.00 49.09 94 SER A CA 1
ATOM 744 C C . SER A 1 94 ? 21.306 -12.393 -24.014 1.00 49.09 94 SER A C 1
ATOM 746 O O . SER A 1 94 ? 21.001 -11.644 -24.938 1.00 49.09 94 SER A O 1
ATOM 748 N N . ALA A 1 95 ? 22.438 -13.108 -24.020 1.00 49.81 95 ALA A N 1
ATOM 749 C CA . ALA A 1 95 ? 23.410 -13.078 -25.113 1.00 49.81 95 ALA A CA 1
ATOM 750 C C . ALA A 1 95 ? 22.876 -13.718 -26.410 1.00 49.81 95 ALA A C 1
ATOM 752 O O . ALA A 1 95 ? 23.393 -13.440 -27.489 1.00 49.81 95 ALA A O 1
ATOM 753 N N . GLN A 1 96 ? 21.850 -14.573 -26.312 1.00 50.34 96 GLN A N 1
ATOM 754 C CA . GLN A 1 96 ? 21.282 -15.308 -27.448 1.00 50.34 96 GLN A CA 1
ATOM 755 C C . GLN A 1 96 ? 19.849 -14.873 -27.789 1.00 50.34 96 GLN A C 1
ATOM 757 O O . GLN A 1 96 ? 19.407 -15.069 -28.919 1.00 50.34 96 GLN A O 1
ATOM 762 N N . ASN A 1 97 ? 19.119 -14.273 -26.839 1.00 53.41 97 ASN A N 1
ATOM 763 C CA . ASN A 1 97 ? 17.790 -13.717 -27.075 1.00 53.41 97 ASN A CA 1
ATOM 764 C C . ASN A 1 97 ? 17.520 -12.543 -26.104 1.00 53.41 97 ASN A C 1
ATOM 766 O O . ASN A 1 97 ? 17.376 -12.788 -24.904 1.00 53.41 97 ASN A O 1
ATOM 770 N N . PRO A 1 98 ? 17.436 -11.283 -26.578 1.00 53.72 98 PRO A N 1
ATOM 771 C CA . PRO A 1 98 ? 17.271 -10.102 -25.717 1.00 53.72 98 PRO A CA 1
ATOM 772 C C . PRO A 1 98 ? 15.969 -10.086 -24.896 1.00 53.72 98 PRO A C 1
ATOM 774 O O . PRO A 1 98 ? 15.888 -9.397 -23.882 1.00 53.72 98 PRO A O 1
ATOM 777 N N . TYR A 1 99 ? 14.959 -10.858 -25.316 1.00 55.84 99 TYR A N 1
ATOM 778 C CA . TYR A 1 99 ? 13.665 -11.008 -24.642 1.00 55.84 99 TYR A CA 1
ATOM 779 C C . TYR A 1 99 ? 13.267 -12.490 -24.554 1.00 55.84 99 TYR A C 1
ATOM 781 O O . TYR A 1 99 ? 12.482 -12.972 -25.370 1.00 55.84 99 TYR A O 1
ATOM 789 N N . PRO A 1 100 ? 13.783 -13.260 -23.581 1.00 58.62 100 PRO A N 1
ATOM 790 C CA . PRO A 1 100 ? 13.321 -14.628 -23.383 1.00 58.62 100 PRO A CA 1
ATOM 791 C C . PRO A 1 100 ? 11.875 -14.616 -22.853 1.00 58.62 100 PRO A C 1
ATOM 793 O O . PRO A 1 100 ? 11.565 -13.851 -21.943 1.00 58.62 100 PRO A O 1
ATOM 796 N N . ASP A 1 101 ? 10.997 -15.508 -23.327 1.00 58.66 101 ASP A N 1
ATOM 797 C CA . ASP A 1 101 ? 9.579 -15.607 -22.896 1.00 58.66 101 ASP A CA 1
ATOM 798 C C . ASP A 1 101 ? 9.386 -15.660 -21.364 1.00 58.66 101 ASP A C 1
ATOM 800 O O . ASP A 1 101 ? 8.357 -15.261 -20.808 1.00 58.66 101 ASP A O 1
ATOM 804 N N . LYS A 1 102 ? 10.404 -16.146 -20.645 1.00 55.22 102 LYS A N 1
ATOM 805 C CA . LYS A 1 102 ? 10.436 -16.198 -19.177 1.00 55.22 102 LYS A CA 1
ATOM 806 C C . LYS A 1 102 ? 10.495 -14.805 -18.530 1.00 55.22 102 LYS A C 1
ATOM 808 O O . LYS A 1 102 ? 9.940 -14.642 -17.444 1.00 55.22 102 LYS A O 1
ATOM 813 N N . PHE A 1 103 ? 11.109 -13.822 -19.191 1.00 57.00 103 PHE A N 1
ATOM 814 C CA . PHE A 1 103 ? 11.175 -12.422 -18.761 1.00 57.00 103 PHE A CA 1
ATOM 815 C C . PHE A 1 103 ? 9.806 -11.741 -18.879 1.00 57.00 103 PHE A C 1
ATOM 817 O O . PHE A 1 103 ? 9.332 -11.147 -17.912 1.00 57.00 103 PHE A O 1
ATOM 824 N N . ASP A 1 104 ? 9.105 -11.921 -20.004 1.00 59.56 104 ASP A N 1
ATOM 825 C CA . ASP A 1 104 ? 7.762 -11.353 -20.201 1.00 59.56 104 ASP A CA 1
ATOM 826 C C . ASP A 1 104 ? 6.741 -11.940 -19.206 1.00 59.56 104 ASP A C 1
ATOM 828 O O . ASP A 1 104 ? 5.917 -11.227 -18.621 1.00 59.56 104 ASP A O 1
ATOM 832 N N . ARG A 1 105 ? 6.845 -13.245 -18.910 1.00 57.59 105 ARG A N 1
ATOM 833 C CA . ARG A 1 105 ? 5.995 -13.892 -17.898 1.00 57.59 105 ARG A CA 1
ATOM 834 C C . ARG A 1 105 ? 6.244 -13.352 -16.488 1.00 57.59 105 ARG A C 1
ATOM 836 O O . ARG A 1 105 ? 5.277 -13.174 -15.748 1.00 57.59 105 ARG A O 1
ATOM 843 N N . GLN A 1 106 ? 7.496 -13.101 -16.108 1.00 58.78 106 GLN A N 1
ATOM 844 C CA . GLN A 1 106 ? 7.820 -12.526 -14.798 1.00 58.78 106 GLN A CA 1
ATOM 845 C C . GLN A 1 106 ? 7.400 -11.061 -14.696 1.00 58.78 106 GLN A C 1
ATOM 847 O O . GLN A 1 106 ? 6.789 -10.686 -13.699 1.00 58.78 106 GLN A O 1
ATOM 852 N N . ASN A 1 107 ? 7.596 -10.273 -15.752 1.00 62.16 107 ASN A N 1
ATOM 853 C CA . ASN A 1 107 ? 7.164 -8.878 -15.804 1.00 62.16 107 ASN A CA 1
ATOM 854 C C . ASN A 1 107 ? 5.635 -8.739 -15.623 1.00 62.16 107 ASN A C 1
ATOM 856 O O . ASN A 1 107 ? 5.155 -7.941 -14.816 1.00 62.16 107 ASN A O 1
ATOM 860 N N . LYS A 1 108 ? 4.846 -9.610 -16.274 1.00 63.38 108 LYS A N 1
ATOM 861 C CA . LYS A 1 108 ? 3.378 -9.688 -16.093 1.00 63.38 108 LYS A CA 1
ATOM 862 C C . LYS A 1 108 ? 2.943 -10.142 -14.699 1.00 63.38 108 LYS A C 1
ATOM 864 O O . LYS A 1 108 ? 1.799 -9.916 -14.299 1.00 63.38 108 LYS A O 1
ATOM 869 N N . VAL A 1 109 ? 3.793 -10.872 -13.985 1.00 65.12 109 VAL A N 1
ATOM 870 C CA . VAL A 1 109 ? 3.522 -11.321 -12.615 1.00 65.12 109 VAL A CA 1
ATOM 871 C C . VAL A 1 109 ? 3.832 -10.194 -11.629 1.00 65.12 109 VAL A C 1
ATOM 873 O O . VAL A 1 109 ? 2.981 -9.895 -10.795 1.00 65.12 109 VAL A O 1
ATOM 876 N N . THR A 1 110 ? 4.959 -9.499 -11.795 1.00 67.94 110 THR A N 1
ATOM 877 C CA . THR A 1 110 ? 5.320 -8.307 -11.011 1.00 67.94 110 THR A CA 1
ATOM 878 C C . THR A 1 110 ? 4.231 -7.234 -11.090 1.00 67.94 110 THR A C 1
ATOM 880 O O . THR A 1 110 ? 3.730 -6.790 -10.060 1.00 67.94 110 THR A O 1
ATOM 883 N N . HIS A 1 111 ? 3.741 -6.912 -12.293 1.00 66.38 111 HIS A N 1
ATOM 884 C CA . HIS A 1 111 ? 2.680 -5.910 -12.448 1.00 66.38 111 HIS A CA 1
ATOM 885 C C . HIS A 1 111 ? 1.364 -6.309 -11.745 1.00 66.38 111 HIS A C 1
ATOM 887 O O . HIS A 1 111 ? 0.631 -5.454 -11.242 1.00 66.38 111 HIS A O 1
ATOM 893 N N . ARG A 1 112 ? 1.042 -7.609 -11.678 1.00 73.12 112 ARG A N 1
ATOM 894 C CA . ARG A 1 112 ? -0.139 -8.099 -10.946 1.00 73.12 112 ARG A CA 1
ATOM 895 C C . ARG A 1 112 ? 0.045 -8.015 -9.434 1.00 73.12 112 ARG A C 1
ATOM 897 O O . ARG A 1 112 ? -0.912 -7.669 -8.748 1.00 73.12 112 ARG A O 1
ATOM 904 N N . TYR A 1 113 ? 1.245 -8.289 -8.923 1.00 74.81 113 TYR A N 1
ATOM 905 C CA . TYR A 1 113 ? 1.546 -8.133 -7.499 1.00 74.81 113 TYR A CA 1
ATOM 906 C C . TYR A 1 113 ? 1.521 -6.670 -7.061 1.00 74.81 113 TYR A C 1
ATOM 908 O O . TYR A 1 113 ? 0.890 -6.374 -6.049 1.00 74.81 113 TYR A O 1
ATOM 916 N N . ASN A 1 114 ? 2.105 -5.760 -7.848 1.00 72.44 114 ASN A N 1
ATOM 917 C CA . ASN A 1 114 ? 2.060 -4.321 -7.567 1.00 72.44 114 ASN A CA 1
ATOM 918 C C . ASN A 1 114 ? 0.615 -3.796 -7.545 1.00 72.44 114 ASN A C 1
ATOM 920 O O . ASN A 1 114 ? 0.225 -3.102 -6.604 1.00 72.44 114 ASN A O 1
ATOM 924 N N . LEU A 1 115 ? -0.224 -4.215 -8.500 1.00 75.38 115 LEU A N 1
ATOM 925 C CA . LEU A 1 115 ? -1.642 -3.843 -8.508 1.00 75.38 115 LEU A CA 1
ATOM 926 C C . LEU A 1 115 ? -2.419 -4.445 -7.323 1.00 75.38 115 LEU A C 1
ATOM 928 O O . LEU A 1 115 ? -3.220 -3.753 -6.695 1.00 75.38 115 LEU A O 1
ATOM 932 N N . ALA A 1 116 ? -2.182 -5.718 -6.996 1.00 81.25 116 ALA A N 1
ATOM 933 C CA . ALA A 1 116 ? -2.833 -6.381 -5.866 1.00 81.25 116 ALA A CA 1
ATOM 934 C C . ALA A 1 116 ? -2.436 -5.752 -4.522 1.00 81.25 116 ALA A C 1
ATOM 936 O O . ALA A 1 116 ? -3.289 -5.564 -3.658 1.00 81.25 116 ALA A O 1
ATOM 937 N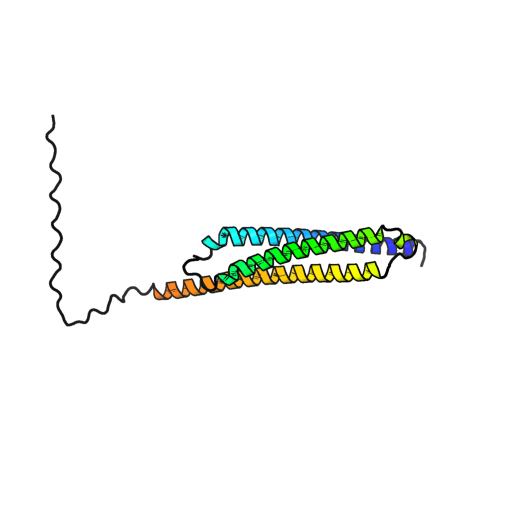 N . CYS A 1 117 ? -1.163 -5.387 -4.359 1.00 79.81 117 CYS A N 1
ATOM 938 C CA . CYS A 1 117 ? -0.652 -4.689 -3.185 1.00 79.81 117 CYS A CA 1
ATOM 939 C C . CYS A 1 117 ? -1.328 -3.321 -3.012 1.00 79.81 117 CYS A C 1
ATOM 941 O O . CYS A 1 117 ? -1.895 -3.046 -1.953 1.00 79.81 117 CYS A O 1
ATOM 943 N N . ALA A 1 118 ? -1.363 -2.507 -4.074 1.00 76.62 118 ALA A N 1
ATOM 944 C CA . ALA A 1 118 ? -2.058 -1.223 -4.059 1.00 76.62 118 ALA A CA 1
ATOM 945 C C . ALA A 1 118 ? -3.554 -1.380 -3.729 1.00 76.62 118 ALA A C 1
ATOM 947 O O . ALA A 1 118 ? -4.085 -0.645 -2.896 1.00 76.62 118 ALA A O 1
ATOM 948 N N . GLY A 1 119 ? -4.220 -2.379 -4.317 1.00 83.06 119 GLY A N 1
ATOM 949 C CA . GLY A 1 119 ? -5.622 -2.685 -4.027 1.00 83.06 119 GLY A CA 1
ATOM 950 C C . GLY A 1 119 ? -5.865 -3.077 -2.565 1.00 83.06 119 GLY A C 1
ATOM 951 O O . GLY A 1 119 ? -6.795 -2.568 -1.941 1.00 83.06 119 GLY A O 1
ATOM 952 N N . LEU A 1 120 ? -5.013 -3.933 -1.993 1.00 85.88 120 LEU A N 1
ATOM 953 C CA . LEU A 1 120 ? -5.109 -4.346 -0.588 1.00 85.88 120 LEU A CA 1
ATOM 954 C C . LEU A 1 120 ? -4.848 -3.193 0.378 1.00 85.88 120 LEU A C 1
ATOM 956 O O . LEU A 1 120 ? -5.541 -3.089 1.387 1.00 85.88 120 LEU A O 1
ATOM 960 N N . PHE A 1 121 ? -3.897 -2.312 0.066 1.00 83.75 121 PHE A N 1
ATOM 961 C CA . PHE A 1 121 ? -3.653 -1.111 0.859 1.00 83.75 121 PHE A CA 1
ATOM 962 C C . PHE A 1 121 ? -4.882 -0.195 0.890 1.00 83.75 121 PHE A C 1
ATOM 964 O O . PHE A 1 121 ? -5.328 0.200 1.967 1.00 83.75 121 PHE A O 1
ATOM 971 N N . ILE A 1 122 ? -5.473 0.096 -0.274 1.00 87.25 122 ILE A N 1
ATOM 972 C CA . ILE A 1 122 ? -6.688 0.920 -0.363 1.00 87.25 122 ILE A CA 1
ATOM 973 C C . ILE A 1 122 ? -7.828 0.269 0.428 1.00 87.25 122 ILE A C 1
ATOM 975 O O . ILE A 1 122 ? -8.502 0.940 1.210 1.00 87.25 122 ILE A O 1
ATOM 979 N N . LEU A 1 123 ? -8.014 -1.045 0.281 1.00 89.31 123 LEU A N 1
ATOM 980 C CA . LEU A 1 123 ? -9.031 -1.788 1.022 1.00 89.31 123 LEU A CA 1
ATOM 981 C C . LEU A 1 123 ? -8.803 -1.724 2.542 1.00 89.31 123 LEU A C 1
ATOM 983 O O . LEU A 1 123 ? -9.767 -1.538 3.287 1.00 89.31 123 LEU A O 1
ATOM 987 N N . ALA A 1 124 ? -7.553 -1.829 3.004 1.00 87.12 124 ALA A N 1
ATOM 988 C CA . ALA A 1 124 ? -7.200 -1.698 4.418 1.00 87.12 124 ALA A CA 1
ATOM 989 C C . ALA A 1 124 ? -7.594 -0.317 4.959 1.00 87.12 124 ALA A C 1
ATOM 991 O O . ALA A 1 124 ? -8.282 -0.222 5.976 1.00 87.12 124 ALA A O 1
ATOM 992 N N . VAL A 1 125 ? -7.229 0.751 4.242 1.00 88.50 125 VAL A N 1
ATOM 993 C CA . VAL A 1 125 ? -7.563 2.133 4.620 1.00 88.50 125 VAL A CA 1
ATOM 994 C C . VAL A 1 125 ? -9.078 2.338 4.679 1.00 88.50 125 VAL A C 1
ATOM 996 O O . VAL A 1 125 ? -9.584 2.861 5.671 1.00 88.50 125 VAL A O 1
ATOM 999 N N . LEU A 1 126 ? -9.824 1.887 3.667 1.00 91.19 126 LEU A N 1
ATOM 1000 C CA . LEU A 1 126 ? -11.285 2.017 3.642 1.00 91.19 126 LEU A CA 1
ATOM 1001 C C . LEU A 1 126 ? -11.960 1.231 4.771 1.00 91.19 126 LEU A C 1
ATOM 1003 O O . LEU A 1 126 ? -12.896 1.731 5.399 1.00 91.19 126 LEU A O 1
ATOM 1007 N N . THR A 1 127 ? -11.472 0.023 5.057 1.00 88.50 127 THR A N 1
ATOM 1008 C CA . THR A 1 127 ? -11.988 -0.808 6.154 1.00 88.50 127 THR A CA 1
ATOM 1009 C C . THR A 1 127 ? -11.758 -0.125 7.501 1.00 88.50 127 THR A C 1
ATOM 1011 O O . THR A 1 127 ? -12.683 -0.048 8.312 1.00 88.50 127 THR A O 1
ATOM 1014 N N . PHE A 1 128 ? -10.569 0.448 7.714 1.00 89.00 128 PHE A N 1
ATOM 1015 C CA . PHE A 1 128 ? -10.259 1.203 8.928 1.00 89.00 128 PHE A CA 1
ATOM 1016 C C . PHE A 1 128 ? -11.157 2.430 9.094 1.00 89.00 128 PHE A C 1
ATOM 1018 O O . PHE A 1 128 ? -11.743 2.629 10.157 1.00 89.00 128 PHE A O 1
ATOM 1025 N N . LEU A 1 129 ? -11.289 3.241 8.040 1.00 89.31 129 LEU A N 1
ATOM 1026 C CA . LEU A 1 129 ? -12.132 4.436 8.061 1.00 89.31 129 LEU A CA 1
ATOM 1027 C C . LEU A 1 129 ? -13.580 4.073 8.382 1.00 89.31 129 LEU A C 1
ATOM 1029 O O . LEU A 1 129 ? -14.187 4.687 9.254 1.00 89.31 129 LEU A O 1
ATOM 1033 N N . THR A 1 130 ? -14.098 3.021 7.749 1.00 88.94 130 THR A N 1
ATOM 1034 C CA . THR A 1 130 ? -15.451 2.522 8.010 1.00 88.94 130 THR A CA 1
ATOM 1035 C C . THR A 1 130 ? -15.612 2.098 9.471 1.00 88.94 130 THR A C 1
ATOM 1037 O O . THR A 1 130 ? -16.596 2.470 10.108 1.00 88.94 130 THR A O 1
ATOM 1040 N N . TYR A 1 131 ? -14.637 1.376 10.034 1.00 88.38 131 TYR A N 1
ATOM 1041 C CA . TYR A 1 131 ? -14.648 0.988 11.446 1.00 88.38 131 TYR A CA 1
ATOM 1042 C C . TYR A 1 131 ? -14.705 2.208 12.378 1.00 88.38 131 TYR A C 1
ATOM 1044 O O . TYR A 1 131 ? -15.533 2.239 13.292 1.00 88.38 131 TYR A O 1
ATOM 1052 N N . VAL A 1 132 ? -13.875 3.226 12.135 1.00 87.56 132 VAL A N 1
ATOM 1053 C CA . VAL A 1 132 ? -13.861 4.455 12.945 1.00 87.56 132 VAL A CA 1
ATOM 1054 C C . VAL A 1 132 ? -15.186 5.208 12.815 1.00 87.56 132 VAL A C 1
ATOM 1056 O O . VAL A 1 132 ? -15.789 5.557 13.828 1.00 87.56 132 VAL A O 1
ATOM 1059 N N . THR A 1 133 ? -15.693 5.405 11.595 1.00 88.12 133 THR A N 1
ATOM 1060 C CA . THR A 1 133 ? -16.958 6.118 11.354 1.00 88.12 133 THR A CA 1
ATOM 1061 C C . THR A 1 133 ? -18.152 5.418 12.001 1.00 88.12 133 THR A C 1
ATOM 1063 O O . THR A 1 133 ? -18.987 6.088 12.610 1.00 88.12 133 THR A O 1
ATOM 1066 N N . LEU A 1 134 ? -18.239 4.086 11.914 1.00 87.81 134 LEU A N 1
ATOM 1067 C CA . LEU A 1 134 ? -19.312 3.321 12.556 1.00 87.81 134 LEU A CA 1
ATOM 1068 C C . LEU A 1 134 ? -19.281 3.476 14.079 1.00 87.81 134 LEU A C 1
ATOM 1070 O O . LEU A 1 134 ? -20.323 3.710 14.692 1.00 87.81 134 LEU A O 1
ATOM 1074 N N . ASN A 1 135 ? -18.095 3.387 14.683 1.00 87.69 135 ASN A N 1
ATOM 1075 C CA . ASN A 1 135 ? -17.947 3.533 16.128 1.00 87.69 135 ASN A CA 1
ATOM 1076 C C . ASN A 1 135 ? -18.240 4.969 16.595 1.00 87.69 135 ASN A C 1
ATOM 1078 O O . ASN A 1 135 ? -18.949 5.149 17.582 1.00 87.69 135 ASN A O 1
ATOM 1082 N N . PHE A 1 136 ? -17.809 5.991 15.853 1.00 86.75 136 PHE A N 1
ATOM 1083 C CA . PHE A 1 136 ? -18.166 7.384 16.143 1.00 86.75 136 PHE A CA 1
ATOM 1084 C C . PHE A 1 136 ? -19.659 7.671 15.995 1.00 86.75 136 PHE A C 1
ATOM 1086 O O . PHE A 1 136 ? -20.235 8.342 16.848 1.00 86.75 136 PHE A O 1
ATOM 1093 N N . SER A 1 137 ? -20.309 7.147 14.955 1.00 86.44 137 SER A N 1
ATOM 1094 C CA . SER A 1 137 ? -21.754 7.319 14.775 1.00 86.44 137 SER A CA 1
ATOM 1095 C C . SER A 1 137 ? -22.549 6.676 15.916 1.00 86.44 137 SER A C 1
ATOM 1097 O O . SER A 1 137 ? -23.523 7.262 16.393 1.00 86.44 137 SER A O 1
ATOM 1099 N N . LEU A 1 138 ? -22.107 5.511 16.398 1.00 85.06 138 LEU A N 1
ATOM 1100 C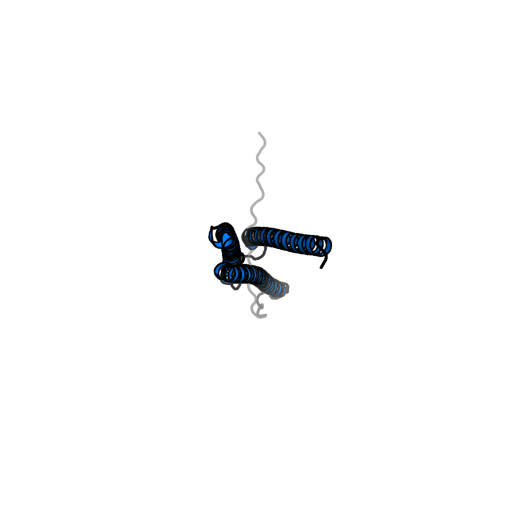 CA . LEU A 1 138 ? -22.700 4.847 17.557 1.00 85.06 138 LEU A CA 1
ATOM 1101 C C . LEU A 1 138 ? -22.559 5.699 18.829 1.00 85.06 138 LEU A C 1
ATOM 1103 O O . LEU A 1 138 ? -23.553 5.932 19.516 1.00 85.06 138 LEU A O 1
ATOM 1107 N N . MET A 1 139 ? -21.357 6.215 19.100 1.00 81.12 139 MET A N 1
ATOM 1108 C CA . MET A 1 139 ? -21.075 7.052 20.275 1.00 81.12 139 MET A CA 1
ATOM 1109 C C . MET A 1 139 ? -21.836 8.382 20.241 1.00 81.12 139 MET A C 1
ATOM 1111 O O . MET A 1 139 ? -22.378 8.811 21.262 1.00 81.12 139 MET A O 1
ATOM 1115 N N . ALA A 1 140 ? -21.944 9.013 19.069 1.00 83.19 140 ALA A N 1
ATOM 1116 C CA . ALA A 1 140 ? -22.748 10.220 18.890 1.00 83.19 140 ALA A CA 1
ATOM 1117 C C . ALA A 1 140 ? -24.225 9.939 19.208 1.00 83.19 140 ALA A C 1
ATOM 1119 O O . ALA A 1 140 ? -24.839 10.643 20.008 1.00 83.19 140 ALA A O 1
ATOM 1120 N N . LYS A 1 141 ? -24.763 8.830 18.685 1.00 82.00 141 LYS A N 1
ATOM 1121 C CA . LYS A 1 141 ? -26.142 8.418 18.954 1.00 82.00 141 LYS A CA 1
ATOM 1122 C C . LYS A 1 141 ? -26.384 8.117 20.439 1.00 82.00 141 LYS A C 1
ATOM 1124 O O . LYS A 1 141 ? -27.438 8.462 20.962 1.00 82.00 141 LYS A O 1
ATOM 1129 N N . GLN A 1 142 ? -25.435 7.484 21.133 1.00 76.62 142 GLN A N 1
ATOM 1130 C CA . GLN A 1 142 ? -25.532 7.226 22.579 1.00 76.62 142 GLN A CA 1
ATOM 1131 C C . GLN A 1 142 ? -25.479 8.517 23.411 1.00 76.62 142 GLN A C 1
ATOM 1133 O O . GLN A 1 142 ? -26.192 8.628 24.409 1.00 76.62 142 GLN A O 1
ATOM 1138 N N . SER A 1 143 ? -24.697 9.505 22.973 1.00 74.00 143 SER A N 1
ATOM 1139 C CA . SER A 1 143 ? -24.597 10.822 23.622 1.00 74.00 143 SER A CA 1
ATOM 1140 C C . SER A 1 143 ? -25.904 11.623 23.524 1.00 74.00 143 SER A C 1
ATOM 1142 O O . SER A 1 143 ? -26.305 12.279 24.490 1.00 74.00 143 SER A O 1
ATOM 1144 N N . ASP A 1 144 ? -26.622 11.502 22.405 1.00 69.31 144 ASP A N 1
ATOM 1145 C CA . ASP A 1 144 ? -27.940 12.125 22.208 1.00 69.31 144 ASP A CA 1
ATOM 1146 C C . ASP A 1 144 ? -29.025 11.533 23.131 1.00 69.31 144 ASP A C 1
ATOM 1148 O O . ASP A 1 144 ? -29.953 12.233 23.541 1.00 69.31 144 ASP A O 1
ATOM 1152 N N . TYR A 1 145 ? -28.914 10.253 23.515 1.00 59.69 145 TYR A N 1
ATOM 1153 C CA . TYR A 1 145 ? -29.821 9.649 24.503 1.00 59.69 145 TYR A CA 1
ATOM 1154 C C . TYR A 1 145 ? -29.522 10.097 25.941 1.00 59.69 145 TYR A C 1
ATOM 1156 O O . TYR A 1 145 ? -30.441 10.161 26.756 1.00 59.69 145 TYR A O 1
ATOM 1164 N N . GLN A 1 146 ? -28.266 10.424 26.259 1.00 56.03 146 GLN A N 1
ATOM 1165 C CA . GLN A 1 146 ? -27.848 10.842 27.605 1.00 56.03 146 GLN A CA 1
ATOM 1166 C C . GLN A 1 146 ? -28.035 12.347 27.872 1.00 56.03 146 GLN A C 1
ATOM 1168 O O . GLN A 1 146 ? -27.997 12.780 29.020 1.00 56.03 146 GLN A O 1
ATOM 1173 N N . THR A 1 147 ? -28.295 13.159 26.844 1.00 50.31 147 THR A N 1
ATOM 1174 C CA . THR A 1 147 ? -28.462 14.621 26.960 1.00 50.31 147 THR A CA 1
ATOM 1175 C C . THR A 1 147 ? -29.908 15.090 27.144 1.00 50.31 147 THR A C 1
ATOM 1177 O O . THR A 1 147 ? -30.168 16.286 27.041 1.00 50.31 147 THR A O 1
ATOM 1180 N N . LYS A 1 148 ? -30.860 14.212 27.495 1.00 46.25 148 LYS A N 1
ATOM 1181 C CA . LYS A 1 148 ? -32.147 14.653 28.070 1.00 46.25 148 LYS A CA 1
ATOM 1182 C C . LYS A 1 148 ? -32.032 14.744 29.599 1.00 46.25 148 LYS A C 1
ATOM 1184 O O . LYS A 1 148 ? -32.139 13.715 30.266 1.00 46.25 148 LYS A O 1
ATOM 1189 N N . PRO A 1 149 ? -31.880 15.942 30.197 1.00 47.06 149 PRO A N 1
ATOM 1190 C CA . PRO A 1 149 ? -31.997 16.092 31.636 1.00 47.06 149 PRO A CA 1
ATOM 1191 C C . PRO A 1 149 ? -33.491 16.058 31.968 1.00 47.06 149 PRO A C 1
ATOM 1193 O O . PRO A 1 149 ? -34.205 17.012 31.667 1.00 47.06 149 PRO A O 1
ATOM 1196 N N . GLY A 1 150 ? -33.988 14.961 32.546 1.00 55.12 150 GLY A N 1
ATOM 1197 C CA . GLY A 1 150 ? -35.349 14.974 33.098 1.00 55.12 150 GLY A CA 1
ATOM 1198 C C . GLY A 1 150 ? -36.163 13.685 33.109 1.00 55.12 150 GLY A C 1
ATOM 1199 O O . GLY A 1 150 ? -37.373 13.779 33.273 1.00 55.12 150 GLY A O 1
ATOM 1200 N N . GLN A 1 151 ? -35.576 12.496 32.978 1.00 49.25 151 GLN A N 1
ATOM 1201 C CA . GLN A 1 151 ? -36.264 11.270 33.400 1.00 49.25 151 GLN A CA 1
ATOM 1202 C C . GLN A 1 151 ? -35.513 10.658 34.578 1.00 49.25 151 GLN A C 1
ATOM 1204 O O . GLN A 1 151 ? -34.758 9.701 34.448 1.00 49.25 151 GLN A O 1
ATOM 1209 N N . GLY A 1 152 ? -35.723 11.266 35.751 1.00 52.28 152 GLY A N 1
ATOM 1210 C CA . GLY A 1 152 ? -35.641 10.508 36.995 1.00 52.28 152 GLY A CA 1
ATOM 1211 C C . GLY A 1 152 ? -36.650 9.351 36.949 1.00 52.28 152 GLY A C 1
ATOM 1212 O O . GLY A 1 152 ? -37.602 9.419 36.163 1.00 52.28 152 GLY A O 1
ATOM 1213 N N . PRO A 1 153 ? -36.443 8.280 37.736 1.00 45.41 153 PRO A N 1
ATOM 1214 C CA . PRO A 1 153 ? -37.405 7.189 37.817 1.00 45.41 153 PRO A CA 1
ATOM 1215 C C . PRO A 1 153 ? -38.779 7.788 38.103 1.00 45.41 153 PRO A C 1
ATOM 1217 O O . PRO A 1 153 ? -38.908 8.628 38.990 1.00 45.41 153 PRO A O 1
ATOM 1220 N N . GLU A 1 154 ? -39.754 7.413 37.281 1.00 51.31 154 GLU A N 1
ATOM 1221 C CA . GLU A 1 154 ? -41.132 7.883 37.331 1.00 51.31 154 GLU A CA 1
ATOM 1222 C C . GLU A 1 154 ? -41.642 7.766 38.776 1.00 51.31 154 GLU A C 1
ATOM 1224 O O . GLU A 1 154 ? -41.946 6.677 39.265 1.00 51.31 154 GLU A O 1
ATOM 1229 N N . GLU A 1 155 ? -41.641 8.885 39.506 1.00 49.81 155 GLU A N 1
ATOM 1230 C CA . GLU A 1 155 ? -42.190 8.954 40.851 1.00 49.81 155 GLU A CA 1
ATOM 1231 C C . GLU A 1 155 ? -43.698 8.803 40.687 1.00 49.81 155 GLU A C 1
ATOM 1233 O O . GLU A 1 155 ? -44.409 9.749 40.337 1.00 49.81 155 GLU A O 1
ATOM 1238 N N . VAL A 1 156 ? -44.171 7.568 40.863 1.00 53.41 156 VAL A N 1
ATOM 1239 C CA . VAL A 1 156 ? -45.588 7.232 40.931 1.00 53.41 156 VAL A CA 1
ATOM 1240 C C . VAL A 1 156 ? -46.196 8.105 42.024 1.00 53.41 156 VAL A C 1
ATOM 1242 O O . VAL A 1 156 ? -46.034 7.872 43.223 1.00 53.41 156 VAL A O 1
ATOM 1245 N N . ARG A 1 157 ? -46.855 9.168 41.570 1.00 54.62 157 ARG A N 1
ATOM 1246 C CA . ARG A 1 157 ? -47.465 10.227 42.366 1.00 54.62 157 ARG A CA 1
ATOM 1247 C C . ARG A 1 157 ? -48.620 9.622 43.167 1.00 54.62 157 ARG A C 1
ATOM 1249 O O . ARG A 1 157 ? -49.753 9.593 42.697 1.00 54.62 157 ARG A O 1
ATOM 1256 N N . GLY A 1 158 ? -48.324 9.075 44.345 1.00 50.00 158 GLY A N 1
ATOM 1257 C CA . GLY A 1 158 ? -49.345 8.421 45.170 1.00 50.00 158 GLY A CA 1
ATOM 1258 C C . GLY A 1 158 ? -48.907 7.782 46.489 1.00 50.00 158 GLY A C 1
ATOM 1259 O O . GLY A 1 158 ? -49.780 7.440 47.279 1.00 50.00 158 GLY A O 1
ATOM 1260 N N . LEU A 1 159 ? -47.613 7.641 46.787 1.00 51.50 159 LEU A N 1
ATOM 1261 C CA . LEU A 1 159 ? -47.161 7.131 48.087 1.00 51.50 159 LEU A CA 1
ATOM 1262 C C . LEU A 1 159 ? -46.077 8.048 48.649 1.00 51.50 159 LEU A C 1
ATOM 1264 O O . LEU A 1 159 ? -44.944 8.062 48.181 1.00 51.50 159 LEU A O 1
ATOM 1268 N N . THR A 1 160 ? -46.439 8.838 49.657 1.00 50.88 160 THR A N 1
ATOM 1269 C CA . THR A 1 160 ? -45.492 9.615 50.459 1.00 50.88 160 THR A CA 1
ATOM 1270 C C . THR A 1 160 ? -44.481 8.673 51.109 1.00 50.88 160 THR A C 1
ATOM 1272 O O . THR A 1 160 ? -44.836 7.912 52.010 1.00 50.88 160 THR A O 1
ATOM 1275 N N . PHE A 1 161 ? -43.221 8.734 50.684 1.00 56.31 161 PHE A N 1
ATOM 1276 C CA . PHE A 1 161 ? -42.120 8.142 51.437 1.00 56.31 161 PHE A CA 1
ATOM 1277 C C . PHE A 1 161 ? -41.819 9.024 52.660 1.00 56.31 161 PHE A C 1
ATOM 1279 O O . PHE A 1 161 ? -41.794 10.252 52.530 1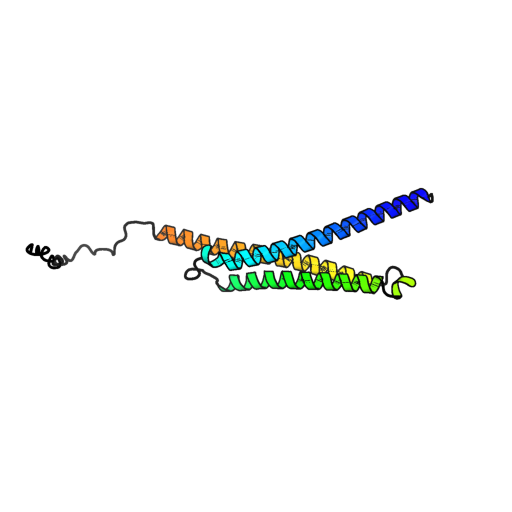.00 56.31 161 PHE A O 1
ATOM 1286 N N . PRO A 1 162 ? -41.601 8.448 53.856 1.00 48.69 162 PRO A N 1
ATOM 1287 C CA . PRO A 1 162 ? -41.208 9.231 55.019 1.00 48.69 162 PRO A CA 1
ATOM 1288 C C . PRO A 1 162 ? -39.850 9.899 54.769 1.00 48.69 162 PRO A C 1
ATOM 1290 O O . PRO A 1 162 ? -38.950 9.308 54.170 1.00 48.69 162 PRO A O 1
ATOM 1293 N N . ALA A 1 163 ? -39.720 11.145 55.227 1.00 53.50 163 ALA A N 1
ATOM 1294 C CA . ALA A 1 163 ? -38.508 11.944 55.097 1.00 53.50 163 ALA A CA 1
ATOM 1295 C C . ALA A 1 163 ? -37.271 11.165 55.576 1.00 53.50 163 ALA A C 1
ATOM 1297 O O . ALA A 1 163 ? -37.262 10.622 56.683 1.00 53.50 163 ALA A O 1
ATOM 1298 N N . GLN A 1 164 ? -36.213 11.133 54.759 1.00 55.47 164 GLN A N 1
ATOM 1299 C CA . GLN A 1 164 ? -34.933 10.577 55.187 1.00 55.47 164 GLN A CA 1
ATOM 1300 C C . GLN A 1 164 ? -34.396 11.375 56.381 1.00 55.47 164 GLN A C 1
ATOM 1302 O O . GLN A 1 164 ? -34.200 12.590 56.309 1.00 55.47 164 GLN A O 1
ATOM 1307 N N . VAL A 1 165 ? -34.147 10.671 57.485 1.00 55.41 165 VAL A N 1
ATOM 1308 C CA . VAL A 1 165 ? -33.442 11.201 58.652 1.00 55.41 165 VAL A CA 1
ATOM 1309 C C . VAL A 1 165 ? -32.031 11.593 58.205 1.00 55.41 165 VAL A C 1
ATOM 1311 O O . VAL A 1 165 ? -31.275 10.753 57.719 1.00 55.41 165 VAL A O 1
ATOM 1314 N N . LYS A 1 166 ? -31.678 12.878 58.339 1.00 56.88 166 LYS A N 1
ATOM 1315 C CA . LYS A 1 166 ? -30.316 13.366 58.075 1.00 56.88 166 LYS A CA 1
ATOM 1316 C C . LYS A 1 166 ? -29.310 12.604 58.959 1.00 56.88 166 LYS A C 1
ATOM 1318 O O . LYS A 1 166 ? -29.584 12.445 60.150 1.00 56.88 166 LYS A O 1
ATOM 1323 N N . PRO A 1 167 ? -28.145 12.180 58.432 1.00 57.66 167 PRO A N 1
ATOM 1324 C CA . PRO A 1 167 ? -27.078 11.616 59.255 1.00 57.66 167 PRO A CA 1
ATOM 1325 C C . PRO A 1 167 ? -26.625 12.616 60.335 1.00 57.66 167 PRO A C 1
ATOM 1327 O O . PRO A 1 167 ? -26.637 13.824 60.070 1.00 57.66 167 PRO A O 1
ATOM 1330 N N . PRO A 1 168 ? -26.219 12.155 61.534 1.00 56.22 168 PRO A N 1
ATOM 1331 C CA . PRO A 1 168 ? -25.753 13.038 62.595 1.00 56.22 168 PRO A CA 1
ATOM 1332 C C . PRO A 1 168 ? -24.531 13.839 62.134 1.00 56.22 168 PRO A C 1
ATOM 1334 O O . PRO A 1 168 ? -23.560 13.305 61.602 1.00 56.22 168 PRO A O 1
ATOM 1337 N N . GLN A 1 169 ? -24.617 15.149 62.331 1.00 60.72 169 GLN A N 1
ATOM 1338 C CA . GLN A 1 169 ? -23.571 16.117 62.039 1.00 60.72 169 GLN A CA 1
ATOM 1339 C C . GLN A 1 169 ? -22.397 15.866 63.001 1.00 60.72 169 GLN A C 1
ATOM 1341 O O . GLN A 1 169 ? -22.596 15.856 64.216 1.00 60.72 169 GLN A O 1
ATOM 1346 N N . ASN A 1 170 ? -21.188 15.628 62.477 1.00 62.47 170 ASN A N 1
ATOM 1347 C CA . ASN A 1 170 ? -19.994 15.457 63.312 1.00 62.47 170 ASN A CA 1
ATOM 1348 C C . ASN A 1 170 ? -19.798 16.688 64.220 1.00 62.47 170 ASN A C 1
ATOM 1350 O O . ASN A 1 170 ? -19.935 17.816 63.732 1.00 62.47 170 ASN A O 1
ATOM 1354 N N . PRO A 1 171 ? -19.468 16.504 65.514 1.00 63.56 171 PRO A N 1
ATOM 1355 C CA . PRO A 1 171 ? -19.224 17.625 66.410 1.00 63.56 171 PRO A CA 1
ATOM 1356 C C . PRO A 1 171 ? -18.000 18.440 65.952 1.00 63.56 171 PRO A C 1
ATOM 1358 O O . PRO A 1 171 ? -17.070 17.879 65.363 1.00 63.56 171 PRO A O 1
ATOM 1361 N N . PRO A 1 172 ? -17.993 19.764 66.199 1.00 66.25 172 PRO A N 1
ATOM 1362 C CA . PRO A 1 172 ? -16.910 20.642 65.774 1.00 66.25 172 PRO A CA 1
ATOM 1363 C C . PRO A 1 172 ? -15.569 20.267 66.434 1.00 66.25 172 PRO A C 1
ATOM 1365 O O . PRO A 1 172 ? -15.562 19.715 67.540 1.00 66.25 172 PRO A O 1
ATOM 1368 N N . PRO A 1 173 ? -14.427 20.567 65.782 1.00 62.38 173 PRO A N 1
ATOM 1369 C CA . PRO A 1 173 ? -13.103 20.259 66.315 1.00 62.38 173 PRO A CA 1
ATOM 1370 C C . PRO A 1 173 ? -12.888 20.910 67.685 1.00 62.38 173 PRO A C 1
ATOM 1372 O O . PRO A 1 173 ? -13.051 22.119 67.833 1.00 62.38 173 PRO A O 1
ATOM 1375 N N . GLN A 1 174 ? -12.497 20.116 68.682 1.00 63.91 174 GLN A N 1
ATOM 1376 C CA . GLN A 1 174 ? -12.046 20.642 69.969 1.00 63.91 174 GLN A CA 1
ATOM 1377 C C . GLN A 1 174 ? -10.697 21.352 69.779 1.00 63.91 174 GLN A C 1
ATOM 1379 O O . GLN A 1 174 ? -9.721 20.737 69.342 1.00 63.91 174 GLN A O 1
ATOM 1384 N N . GLU A 1 175 ? -10.640 22.645 70.101 1.00 63.03 175 GLU A N 1
ATOM 1385 C CA . GLU A 1 175 ? -9.389 23.400 70.182 1.00 63.03 175 GLU A CA 1
ATOM 1386 C C . GLU A 1 175 ? -8.483 22.797 71.268 1.00 63.03 175 GLU A C 1
ATOM 1388 O O . GLU A 1 175 ? -8.893 22.606 72.415 1.00 63.03 175 GLU A O 1
ATOM 1393 N N . LYS A 1 176 ? -7.232 22.484 70.910 1.00 64.00 176 LYS A N 1
ATOM 1394 C CA . LYS A 1 176 ? -6.210 22.053 71.873 1.00 64.00 176 LYS A CA 1
ATOM 1395 C C . LYS A 1 176 ? -5.787 23.241 72.751 1.00 64.00 176 LYS A C 1
ATOM 1397 O O . LYS A 1 176 ? -5.536 24.315 72.201 1.00 64.00 176 LYS A O 1
ATOM 1402 N N . PRO A 1 177 ? -5.610 23.065 74.074 1.00 53.41 177 PRO A N 1
ATOM 1403 C CA . PRO A 1 177 ? -5.024 24.101 74.914 1.00 53.41 177 PRO A CA 1
ATOM 1404 C C . PRO A 1 177 ? -3.571 24.353 74.506 1.00 53.41 177 PRO A C 1
ATOM 1406 O O . PRO A 1 177 ? -2.803 23.408 74.309 1.00 53.41 177 PRO A O 1
ATOM 1409 N N . LYS A 1 178 ? -3.200 25.630 74.393 1.00 52.12 178 LYS A N 1
ATOM 1410 C CA . LYS A 1 178 ? -1.808 26.064 74.241 1.00 52.12 178 LYS A CA 1
ATOM 1411 C C . LYS A 1 178 ? -1.017 25.665 75.493 1.00 52.12 178 LYS A C 1
ATOM 1413 O O . LYS A 1 178 ? -1.448 25.985 76.600 1.00 52.12 178 LYS A O 1
ATOM 1418 N N . GLN A 1 179 ? 0.114 24.994 75.296 1.00 53.47 179 GLN A N 1
ATOM 1419 C CA . GLN A 1 179 ? 1.220 24.930 76.253 1.00 53.47 179 GLN A CA 1
ATOM 1420 C C . GLN A 1 179 ? 2.379 25.746 75.697 1.00 53.47 179 GLN A C 1
ATOM 1422 O O . GLN A 1 179 ? 2.556 25.711 74.456 1.00 53.47 179 GLN A O 1
#